Protein AF-A0A016TVE5-F1 (afdb_monomer)

Structure (mmCIF, N/CA/C/O backbone):
data_AF-A0A016TVE5-F1
#
_entry.id   AF-A0A016TVE5-F1
#
loop_
_atom_site.group_PDB
_atom_site.id
_atom_site.type_symbol
_atom_site.label_atom_id
_atom_site.label_alt_id
_atom_site.label_comp_id
_atom_site.label_asym_id
_atom_site.label_entity_id
_atom_site.label_seq_id
_atom_site.pdbx_PDB_ins_code
_atom_site.Cartn_x
_atom_site.Cartn_y
_atom_site.Cartn_z
_atom_site.occupancy
_atom_site.B_iso_or_equiv
_atom_site.auth_seq_id
_atom_site.auth_comp_id
_atom_site.auth_asym_id
_atom_site.auth_atom_id
_atom_site.pdbx_PDB_model_num
ATOM 1 N N . MET A 1 1 ? 16.576 -17.454 -17.313 1.00 47.16 1 MET A N 1
ATOM 2 C CA . MET A 1 1 ? 15.313 -17.128 -16.612 1.00 47.16 1 MET A CA 1
ATOM 3 C C . MET A 1 1 ? 15.225 -15.617 -16.461 1.00 47.16 1 MET A C 1
ATOM 5 O O . MET A 1 1 ? 15.808 -15.057 -15.540 1.00 47.16 1 MET A O 1
ATOM 9 N N . THR A 1 2 ? 14.576 -14.944 -17.406 1.00 50.44 2 THR A N 1
ATOM 10 C CA . THR A 1 2 ? 14.309 -13.502 -17.349 1.00 50.44 2 THR A CA 1
ATOM 11 C C . THR A 1 2 ? 13.206 -13.261 -16.326 1.00 50.44 2 THR A C 1
ATOM 13 O O . THR A 1 2 ? 12.018 -13.354 -16.616 1.00 50.44 2 THR A O 1
ATOM 16 N N . ASN A 1 3 ? 13.602 -13.044 -15.074 1.00 63.03 3 ASN A N 1
ATOM 17 C CA . ASN A 1 3 ? 12.685 -12.544 -14.062 1.00 63.03 3 ASN A CA 1
ATOM 18 C C . ASN A 1 3 ? 12.380 -11.090 -14.414 1.00 63.03 3 ASN A C 1
ATOM 20 O O . ASN A 1 3 ? 13.145 -10.185 -14.080 1.00 63.03 3 ASN A O 1
ATOM 24 N N . ASP A 1 4 ? 11.288 -10.872 -15.137 1.00 74.69 4 ASP A N 1
ATOM 25 C CA . ASP A 1 4 ? 10.880 -9.527 -15.491 1.00 74.69 4 ASP A CA 1
ATOM 26 C C . ASP A 1 4 ? 10.513 -8.751 -14.220 1.00 74.69 4 ASP A C 1
ATOM 28 O O . ASP A 1 4 ? 9.589 -9.079 -13.474 1.00 74.69 4 ASP A O 1
ATOM 32 N N . LEU A 1 5 ? 11.246 -7.668 -13.984 1.00 79.81 5 LEU A N 1
ATOM 33 C CA . LEU A 1 5 ? 11.049 -6.755 -12.859 1.00 79.81 5 LEU A CA 1
ATOM 34 C C . LEU A 1 5 ? 9.688 -6.030 -12.923 1.00 79.81 5 LEU A C 1
ATOM 36 O O . LEU A 1 5 ? 9.113 -5.657 -11.900 1.00 79.81 5 LEU A O 1
ATOM 40 N N . LYS A 1 6 ? 9.145 -5.849 -14.132 1.00 83.25 6 LYS A N 1
ATOM 41 C CA . LYS A 1 6 ? 7.861 -5.174 -14.384 1.00 83.25 6 LYS A CA 1
ATOM 42 C C . LYS A 1 6 ? 6.649 -5.906 -13.773 1.00 83.25 6 LYS A C 1
ATOM 44 O O . LYS A 1 6 ? 5.927 -5.273 -12.999 1.00 83.25 6 LYS A O 1
ATOM 49 N N . PRO A 1 7 ? 6.385 -7.198 -14.067 1.00 88.44 7 PRO A N 1
ATOM 50 C CA . PRO A 1 7 ? 5.276 -7.927 -13.455 1.00 88.44 7 PRO A CA 1
ATOM 51 C C . PRO A 1 7 ? 5.427 -8.049 -11.939 1.00 88.44 7 PRO A C 1
ATOM 53 O O . PRO A 1 7 ? 4.422 -8.015 -11.234 1.00 88.44 7 PRO A O 1
ATOM 56 N N . GLU A 1 8 ? 6.653 -8.126 -11.425 1.00 87.94 8 GLU A N 1
ATOM 57 C CA . GLU A 1 8 ? 6.905 -8.170 -9.984 1.00 87.94 8 GLU A CA 1
ATOM 58 C C . GLU A 1 8 ? 6.419 -6.897 -9.273 1.00 87.94 8 GLU A C 1
ATOM 60 O O . GLU A 1 8 ? 5.703 -6.976 -8.276 1.00 87.94 8 GLU A O 1
ATOM 65 N N . ILE A 1 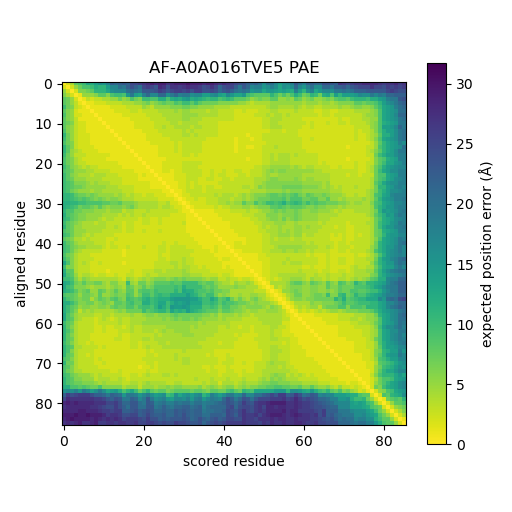9 ? 6.696 -5.712 -9.826 1.00 89.56 9 ILE A N 1
ATOM 66 C CA . ILE A 1 9 ? 6.183 -4.455 -9.258 1.00 89.56 9 ILE A CA 1
ATOM 67 C C . ILE A 1 9 ? 4.659 -4.406 -9.274 1.00 89.56 9 ILE A C 1
ATOM 69 O O . ILE A 1 9 ? 4.042 -3.982 -8.296 1.00 89.56 9 ILE A O 1
ATOM 73 N N . ILE A 1 10 ? 4.030 -4.880 -10.349 1.00 90.69 10 ILE A N 1
ATOM 74 C CA . ILE A 1 10 ? 2.567 -4.950 -10.429 1.00 90.69 10 ILE A CA 1
ATOM 75 C C . ILE A 1 10 ? 2.014 -5.871 -9.333 1.00 90.69 10 ILE A C 1
ATOM 77 O O . ILE A 1 10 ? 1.024 -5.516 -8.688 1.00 90.69 10 ILE A O 1
ATOM 81 N N . ARG A 1 11 ? 2.659 -7.017 -9.078 1.00 91.44 11 ARG A N 1
ATOM 82 C CA . ARG A 1 11 ? 2.269 -7.936 -7.997 1.00 91.44 11 ARG A CA 1
ATOM 83 C C . ARG A 1 11 ? 2.382 -7.277 -6.628 1.00 91.44 11 ARG A C 1
ATOM 85 O O . ARG A 1 11 ? 1.406 -7.315 -5.888 1.00 91.44 11 ARG A O 1
ATOM 92 N N . ARG A 1 12 ? 3.501 -6.613 -6.316 1.00 92.25 12 ARG A N 1
ATOM 93 C CA . ARG A 1 12 ? 3.691 -5.918 -5.026 1.00 92.25 12 ARG A CA 1
ATOM 94 C C . ARG A 1 12 ? 2.667 -4.814 -4.808 1.00 92.25 12 ARG A C 1
ATOM 96 O O . ARG A 1 12 ? 2.077 -4.724 -3.738 1.00 92.25 12 ARG A O 1
ATOM 103 N N . LYS A 1 13 ? 2.377 -4.022 -5.846 1.00 93.25 13 LYS A N 1
ATOM 104 C CA . LYS A 1 13 ? 1.318 -3.004 -5.789 1.00 93.25 13 LYS A CA 1
ATOM 105 C C . LYS A 1 13 ? -0.041 -3.632 -5.472 1.00 93.25 13 LYS A C 1
ATOM 107 O O . LYS A 1 13 ? -0.753 -3.125 -4.613 1.00 93.25 13 LYS A O 1
ATOM 112 N N . ARG A 1 14 ? -0.397 -4.741 -6.131 1.00 94.31 14 ARG A N 1
ATOM 113 C CA . ARG A 1 14 ? -1.651 -5.470 -5.864 1.00 94.31 14 ARG A CA 1
ATOM 114 C C . ARG A 1 14 ? -1.684 -6.064 -4.456 1.00 94.31 14 ARG A C 1
ATOM 116 O O . ARG A 1 14 ? -2.699 -5.931 -3.785 1.00 94.31 14 ARG A O 1
ATOM 123 N N . ALA A 1 15 ? -0.586 -6.665 -4.005 1.00 94.38 15 ALA A N 1
ATOM 124 C CA . ALA A 1 15 ? -0.466 -7.236 -2.666 1.00 94.38 15 ALA A CA 1
ATOM 125 C C . ALA A 1 15 ? -0.618 -6.165 -1.577 1.00 94.38 15 ALA A C 1
ATOM 127 O O . ALA A 1 15 ? -1.358 -6.369 -0.623 1.00 94.38 15 ALA A O 1
ATOM 128 N N . ALA A 1 16 ? 0.001 -4.997 -1.758 1.00 94.25 16 ALA A N 1
ATOM 129 C CA . ALA A 1 16 ? -0.137 -3.866 -0.845 1.00 94.25 16 ALA A CA 1
ATOM 130 C C . ALA A 1 16 ? -1.583 -3.357 -0.759 1.00 94.25 16 ALA A C 1
ATOM 132 O O . ALA A 1 16 ? -2.095 -3.120 0.333 1.00 94.25 16 ALA A O 1
ATOM 133 N N . TRP A 1 17 ? -2.268 -3.246 -1.902 1.00 94.81 17 TRP A N 1
ATOM 134 C CA . TRP A 1 17 ? -3.689 -2.892 -1.938 1.00 94.81 17 TRP A CA 1
ATOM 135 C C . TRP A 1 17 ? -4.578 -3.951 -1.282 1.00 94.81 17 TRP A C 1
ATOM 137 O O . TRP A 1 17 ? -5.503 -3.600 -0.554 1.00 94.81 17 TRP A O 1
ATOM 147 N N . ALA A 1 18 ? -4.288 -5.234 -1.495 1.00 95.31 18 ALA A N 1
ATOM 148 C CA . ALA A 1 18 ? -5.002 -6.323 -0.839 1.00 95.31 18 ALA A CA 1
ATOM 149 C C . ALA A 1 18 ? -4.802 -6.288 0.685 1.00 95.31 18 ALA A C 1
ATOM 151 O O . ALA A 1 18 ? -5.785 -6.333 1.418 1.00 95.31 18 ALA A O 1
ATOM 152 N N . ALA A 1 19 ? -3.562 -6.114 1.153 1.00 94.44 19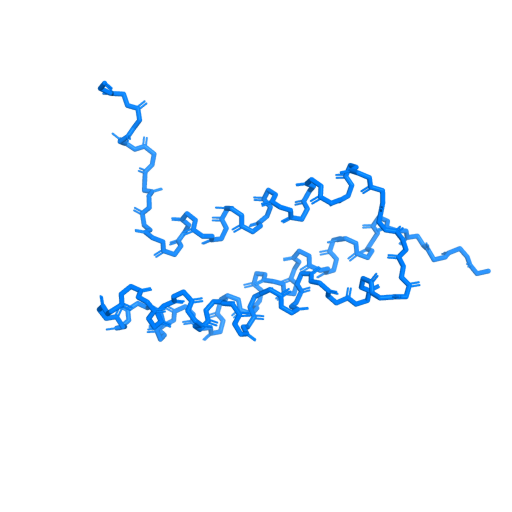 ALA A N 1
ATOM 153 C CA . ALA A 1 19 ? -3.237 -5.981 2.572 1.00 94.44 19 ALA A CA 1
ATOM 154 C C . ALA A 1 19 ? -3.905 -4.755 3.208 1.00 94.44 19 ALA A C 1
ATOM 156 O O . ALA A 1 19 ? -4.379 -4.820 4.336 1.00 94.44 19 ALA A O 1
ATOM 157 N N . TYR A 1 20 ? -4.003 -3.636 2.486 1.00 92.88 20 TYR A N 1
ATOM 158 C CA . TYR A 1 20 ? -4.766 -2.491 2.973 1.00 92.88 20 TYR A CA 1
ATOM 159 C C . TYR A 1 20 ? -6.262 -2.804 3.080 1.00 92.88 20 TYR A C 1
ATOM 161 O O . TYR A 1 20 ? -6.889 -2.467 4.080 1.00 92.88 20 TYR A O 1
ATOM 169 N N . ASN A 1 21 ? -6.845 -3.469 2.080 1.00 93.19 21 ASN A N 1
ATOM 170 C CA . ASN A 1 21 ? -8.268 -3.805 2.086 1.00 93.19 21 ASN A CA 1
ATOM 171 C C . ASN A 1 21 ? -8.657 -4.732 3.246 1.00 93.19 21 ASN A C 1
AT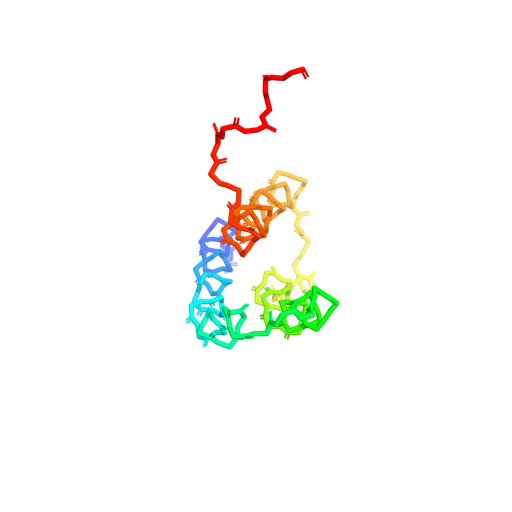OM 173 O O . ASN A 1 21 ? -9.767 -4.596 3.757 1.00 93.19 21 ASN A O 1
ATOM 177 N N . THR A 1 22 ? -7.765 -5.622 3.692 1.00 93.12 22 THR A N 1
ATOM 178 C CA . THR A 1 22 ? -8.022 -6.479 4.861 1.00 93.12 22 THR A CA 1
ATOM 179 C C . THR A 1 22 ? -7.996 -5.695 6.172 1.00 93.12 22 THR A C 1
ATOM 181 O O . THR A 1 22 ? -8.841 -5.931 7.031 1.00 93.12 22 THR A O 1
ATOM 184 N N . ILE A 1 23 ? -7.084 -4.727 6.325 1.00 91.88 23 ILE A N 1
ATOM 185 C CA . ILE A 1 23 ? -6.993 -3.901 7.545 1.00 91.88 23 ILE A CA 1
ATOM 186 C C . ILE A 1 23 ? -7.928 -2.687 7.530 1.00 91.88 23 ILE A C 1
ATOM 188 O O . ILE A 1 23 ? -8.117 -2.049 8.563 1.00 91.88 23 ILE A O 1
ATOM 192 N N . LYS A 1 24 ? -8.506 -2.333 6.377 1.00 89.88 24 LYS A N 1
ATOM 193 C CA . LYS A 1 24 ? -9.315 -1.120 6.184 1.00 89.88 24 LYS A CA 1
ATOM 194 C C . LYS A 1 24 ? -10.442 -0.960 7.220 1.00 89.88 24 LYS A C 1
ATOM 196 O O . LYS A 1 24 ? -10.570 0.159 7.722 1.00 89.88 24 LYS A O 1
ATOM 201 N N . PRO A 1 25 ? -11.217 -2.003 7.586 1.00 90.56 25 PRO A N 1
ATOM 202 C CA . PRO A 1 25 ? -12.227 -1.891 8.639 1.00 90.56 25 PRO A CA 1
ATOM 203 C C . PRO A 1 25 ? -11.606 -1.529 9.996 1.00 90.56 25 PRO A C 1
ATOM 205 O O . PRO A 1 25 ? -11.985 -0.525 10.595 1.00 90.56 25 PRO A O 1
ATOM 208 N N . ALA A 1 26 ? -10.554 -2.237 10.417 1.00 89.00 26 ALA A N 1
ATOM 209 C CA . ALA A 1 26 ? -9.862 -1.969 11.680 1.00 89.00 26 ALA A CA 1
ATOM 210 C C . ALA A 1 26 ? -9.256 -0.553 11.719 1.00 89.00 26 ALA A C 1
ATOM 212 O O . ALA A 1 26 ? -9.408 0.188 12.687 1.00 89.00 26 ALA A O 1
ATOM 213 N N . VAL A 1 27 ? -8.628 -0.125 10.623 1.00 87.00 27 VAL A N 1
ATOM 214 C CA . VAL A 1 27 ? -8.056 1.222 10.475 1.00 87.00 27 VAL A CA 1
ATOM 215 C C . VAL A 1 27 ? -9.125 2.322 10.533 1.00 87.00 27 VAL A C 1
ATOM 217 O O . VAL A 1 27 ? -8.789 3.464 10.858 1.00 87.00 27 VAL A O 1
ATOM 220 N N . SER A 1 28 ? -10.383 2.014 10.205 1.00 86.69 28 SER A N 1
ATOM 221 C CA . SER A 1 28 ? -11.500 2.963 10.298 1.00 86.69 28 SER A CA 1
ATOM 222 C C . SER A 1 28 ? -12.053 3.110 11.720 1.00 86.69 28 SER A C 1
ATOM 224 O O . SER A 1 28 ? -12.488 4.199 12.088 1.00 86.69 28 SER A O 1
ATOM 226 N N . GLU A 1 29 ? -11.974 2.058 12.536 1.00 89.12 29 GLU A N 1
ATOM 227 C CA . GLU A 1 29 ? -12.457 2.051 13.924 1.00 89.12 29 GLU A CA 1
ATOM 228 C C . GLU A 1 29 ? -11.442 2.657 14.905 1.00 89.12 29 GLU A C 1
ATOM 230 O O . GLU A 1 29 ? -11.805 3.290 15.902 1.00 89.12 29 GLU A O 1
ATOM 235 N N . ILE A 1 30 ? -10.147 2.504 14.616 1.00 88.62 30 ILE A N 1
ATOM 236 C CA . ILE A 1 30 ? -9.074 3.023 15.464 1.00 88.62 30 ILE A CA 1
ATOM 237 C C . ILE A 1 30 ? -9.039 4.558 15.386 1.00 88.62 30 ILE A C 1
ATOM 239 O O . ILE A 1 30 ? -8.643 5.141 14.378 1.00 88.62 30 ILE A O 1
ATOM 243 N N . LYS A 1 31 ? -9.360 5.230 16.499 1.00 86.06 31 LYS A N 1
ATOM 244 C CA . LYS A 1 31 ? -9.236 6.697 16.632 1.00 86.06 31 LYS A CA 1
ATOM 245 C C . LYS A 1 31 ? -7.786 7.171 16.773 1.00 86.06 31 LYS A C 1
ATOM 247 O O . LYS A 1 31 ? -7.455 8.284 16.375 1.00 86.06 31 LYS A O 1
ATOM 252 N N . ASN A 1 32 ? -6.917 6.344 17.356 1.00 88.38 32 ASN A N 1
ATOM 253 C CA . ASN A 1 32 ? -5.526 6.708 17.615 1.00 88.38 32 ASN A CA 1
ATOM 254 C C . ASN A 1 32 ? -4.685 6.630 16.331 1.00 88.38 32 ASN A C 1
ATOM 256 O O . ASN A 1 32 ? -4.421 5.548 15.809 1.00 88.38 32 ASN A O 1
ATOM 260 N N . GLN A 1 33 ? -4.206 7.779 15.856 1.00 84.81 33 GLN A N 1
ATOM 261 C CA . GLN A 1 33 ? -3.405 7.879 14.636 1.00 84.81 33 GLN A CA 1
ATOM 262 C C . GLN A 1 33 ? -2.110 7.052 14.681 1.00 84.81 33 GLN A C 1
ATOM 264 O O . GLN A 1 33 ? -1.722 6.493 13.655 1.00 84.81 33 GLN A O 1
ATOM 269 N N . LYS A 1 34 ? -1.469 6.926 15.849 1.00 88.75 34 LYS A N 1
ATOM 270 C CA . LYS A 1 34 ? -0.237 6.142 16.005 1.00 88.75 34 LYS A CA 1
ATOM 271 C C . LYS A 1 34 ? -0.493 4.655 15.758 1.00 88.75 34 LYS A C 1
ATOM 273 O O . LYS A 1 34 ? 0.213 4.042 14.969 1.00 88.75 34 LYS A O 1
ATOM 278 N N . LEU A 1 35 ? -1.563 4.113 16.343 1.00 88.19 35 LEU A N 1
ATOM 279 C CA . LEU A 1 35 ? -1.954 2.711 16.156 1.00 88.19 35 LEU A CA 1
ATOM 280 C C . LEU A 1 35 ? -2.352 2.411 14.702 1.00 88.19 35 LEU A C 1
ATOM 282 O O . LEU A 1 35 ? -2.028 1.348 14.181 1.00 88.19 35 LEU A O 1
ATOM 286 N N . ARG A 1 36 ? -2.997 3.363 14.009 1.00 88.69 36 ARG A N 1
ATOM 287 C CA . ARG A 1 36 ? -3.292 3.233 12.567 1.00 88.69 36 ARG A CA 1
ATOM 288 C C . ARG A 1 36 ? -2.009 3.141 11.741 1.00 88.69 36 ARG A C 1
ATOM 290 O O . ARG A 1 36 ? -1.923 2.307 10.845 1.00 88.69 36 ARG A O 1
ATOM 297 N N . ALA A 1 37 ? -1.022 3.983 12.051 1.00 88.44 37 ALA A N 1
ATOM 298 C CA . ALA A 1 37 ? 0.272 3.970 11.379 1.00 88.44 37 ALA A CA 1
ATOM 299 C C . ALA A 1 37 ? 1.053 2.678 11.664 1.00 88.44 37 ALA A C 1
ATOM 301 O O . ALA A 1 37 ? 1.630 2.106 10.746 1.00 88.44 37 ALA A O 1
ATOM 302 N N . GLU A 1 38 ? 1.031 2.179 12.900 1.00 91.31 38 GLU A N 1
ATOM 303 C CA . GLU A 1 38 ? 1.659 0.902 13.264 1.00 91.31 38 GLU A CA 1
ATOM 304 C C . GLU A 1 38 ? 1.026 -0.281 12.520 1.00 91.31 38 GLU A C 1
ATOM 306 O O . GLU A 1 38 ? 1.749 -1.087 11.937 1.00 91.31 38 GLU A O 1
ATOM 311 N N . LEU A 1 39 ? -0.308 -0.347 12.449 1.00 90.50 39 LEU A N 1
ATOM 312 C CA . LEU A 1 39 ? -1.024 -1.387 11.702 1.00 90.50 39 LEU A CA 1
ATOM 313 C C . LEU A 1 39 ? -0.750 -1.318 10.191 1.00 90.50 39 LEU A C 1
ATOM 315 O O . LEU A 1 39 ? -0.595 -2.340 9.520 1.00 90.50 39 LEU A O 1
ATOM 319 N N . PHE A 1 40 ? -0.661 -0.105 9.646 1.00 89.38 40 PHE A N 1
ATOM 320 C CA . PHE A 1 40 ? -0.259 0.102 8.259 1.00 89.38 40 PHE A CA 1
ATOM 321 C C . PHE A 1 40 ? 1.175 -0.387 8.012 1.00 89.38 40 PHE A C 1
ATOM 323 O O . PHE A 1 40 ? 1.419 -1.147 7.071 1.00 89.38 40 PHE A O 1
ATOM 330 N N . ASN A 1 41 ? 2.111 -0.001 8.881 1.00 91.44 41 ASN A N 1
ATOM 331 C CA . ASN A 1 41 ? 3.518 -0.377 8.787 1.00 91.44 41 ASN A CA 1
ATOM 332 C C . ASN A 1 41 ? 3.740 -1.883 8.953 1.00 91.44 41 ASN A C 1
ATOM 334 O O . ASN A 1 41 ? 4.648 -2.422 8.329 1.00 91.44 41 ASN A O 1
ATOM 338 N N . SER A 1 42 ? 2.918 -2.574 9.743 1.00 93.25 42 SER A N 1
ATOM 339 C CA . SER A 1 42 ? 3.031 -4.024 9.932 1.00 93.25 42 SER A CA 1
ATOM 340 C C . SER A 1 42 ? 2.444 -4.842 8.780 1.00 93.25 42 SER A C 1
ATOM 342 O O . SER A 1 42 ? 2.852 -5.983 8.586 1.00 93.25 42 SER A O 1
ATOM 344 N N . SER A 1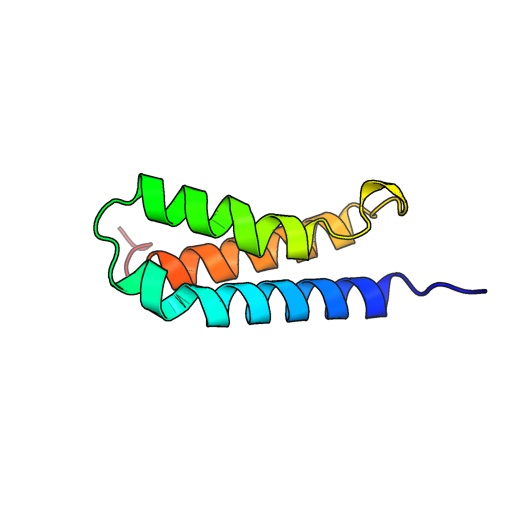 43 ? 1.513 -4.280 8.000 1.00 91.94 43 SER A N 1
ATOM 345 C CA . SER A 1 43 ? 0.769 -5.036 6.977 1.00 91.94 43 SER A CA 1
ATOM 346 C C . SER A 1 43 ? 1.112 -4.620 5.545 1.00 91.94 43 SER A C 1
ATOM 348 O O . SER A 1 43 ? 1.390 -5.462 4.691 1.00 91.94 43 SER A O 1
ATOM 350 N N . VAL A 1 44 ? 1.114 -3.316 5.257 1.00 91.31 44 VAL A N 1
ATOM 351 C CA . VAL A 1 44 ? 1.242 -2.788 3.887 1.00 91.31 44 VAL A CA 1
ATOM 352 C C . VAL A 1 44 ? 2.706 -2.646 3.471 1.00 91.31 44 VAL A C 1
ATOM 354 O O . VAL A 1 44 ? 3.054 -2.972 2.334 1.00 91.31 44 VAL A O 1
ATOM 357 N N . ILE A 1 45 ? 3.582 -2.206 4.380 1.00 91.62 45 ILE A N 1
ATOM 358 C CA . ILE A 1 45 ? 5.014 -2.035 4.084 1.00 91.62 45 ILE A CA 1
ATOM 359 C C . ILE A 1 45 ? 5.692 -3.373 3.741 1.00 91.62 45 ILE A C 1
ATOM 361 O O . ILE A 1 45 ? 6.373 -3.421 2.714 1.00 91.62 45 ILE A O 1
ATOM 365 N N . PRO A 1 46 ? 5.463 -4.487 4.467 1.00 92.69 46 PRO A N 1
ATOM 366 C CA . PRO A 1 46 ? 6.032 -5.780 4.087 1.00 92.69 46 PRO A CA 1
ATOM 367 C C . PRO A 1 46 ? 5.566 -6.261 2.709 1.00 92.69 46 PRO A C 1
ATOM 369 O O . PRO A 1 46 ? 6.357 -6.820 1.953 1.00 92.69 46 PRO A O 1
ATOM 372 N N . ALA A 1 47 ? 4.312 -5.989 2.330 1.00 92.38 47 ALA A N 1
ATOM 373 C CA . ALA A 1 47 ? 3.795 -6.340 1.007 1.00 92.38 47 ALA A CA 1
ATOM 374 C C . ALA A 1 47 ? 4.466 -5.541 -0.130 1.00 92.38 47 ALA A C 1
ATOM 376 O O . ALA A 1 47 ? 4.652 -6.064 -1.232 1.00 92.38 47 ALA A O 1
ATOM 377 N N . LEU A 1 48 ? 4.864 -4.288 0.128 1.00 90.56 48 LEU A N 1
ATOM 378 C CA . LEU A 1 48 ? 5.609 -3.453 -0.824 1.00 90.56 48 LEU A CA 1
ATOM 379 C C . LEU A 1 48 ? 7.103 -3.804 -0.884 1.00 90.56 48 LEU A C 1
ATOM 381 O O . LEU A 1 48 ? 7.698 -3.767 -1.965 1.00 90.56 48 LEU A O 1
ATOM 385 N N . CYS A 1 49 ? 7.695 -4.154 0.258 1.00 88.81 49 CYS A N 1
ATOM 386 C CA . CYS A 1 49 ? 9.106 -4.520 0.388 1.00 88.81 49 CYS A CA 1
ATOM 387 C C . CYS A 1 49 ? 9.379 -6.004 0.114 1.00 88.81 49 CYS A C 1
ATOM 389 O O . CYS A 1 49 ? 10.533 -6.423 0.138 1.00 88.81 49 CYS A O 1
ATOM 391 N N . TYR A 1 50 ? 8.354 -6.809 -0.183 1.00 86.38 50 TYR A N 1
ATOM 392 C CA . TYR A 1 50 ? 8.538 -8.222 -0.503 1.00 86.38 50 TYR A CA 1
ATOM 393 C C . TYR A 1 50 ? 9.648 -8.401 -1.543 1.00 86.38 50 TYR A C 1
ATOM 395 O O . TYR A 1 50 ? 9.657 -7.717 -2.563 1.00 86.38 50 TYR A O 1
ATOM 403 N N . ARG A 1 51 ? 10.592 -9.317 -1.298 1.00 79.31 51 ARG A N 1
ATOM 404 C CA . ARG A 1 51 ? 11.682 -9.633 -2.236 1.00 79.31 51 ARG A CA 1
ATOM 405 C C . ARG A 1 51 ? 12.668 -8.480 -2.512 1.00 79.31 51 ARG A C 1
ATOM 407 O O . ARG A 1 51 ? 13.466 -8.603 -3.439 1.00 79.31 51 ARG A O 1
ATOM 414 N N . SER A 1 52 ? 12.651 -7.371 -1.763 1.00 78.88 52 SER A N 1
ATOM 415 C CA . SER A 1 52 ? 13.650 -6.295 -1.924 1.00 78.88 52 SER A CA 1
ATOM 416 C C . SER A 1 52 ? 15.059 -6.716 -1.502 1.00 78.88 52 SER A C 1
ATOM 418 O O . SER A 1 52 ? 16.029 -6.182 -2.020 1.00 78.88 52 SER A O 1
ATOM 420 N N . GLU A 1 53 ? 15.176 -7.693 -0.601 1.00 76.44 53 GLU A N 1
ATOM 421 C CA . GLU A 1 53 ? 16.463 -8.237 -0.138 1.00 76.44 53 GLU A CA 1
ATOM 422 C C . GLU A 1 53 ? 17.184 -9.057 -1.215 1.00 76.44 53 GLU A C 1
ATOM 424 O O . GLU A 1 53 ? 18.405 -9.155 -1.217 1.00 76.44 53 GLU A O 1
ATOM 429 N N . THR A 1 54 ? 16.431 -9.643 -2.149 1.00 78.56 54 THR A N 1
ATOM 430 C CA . THR A 1 54 ? 16.965 -10.527 -3.197 1.00 78.56 54 THR A CA 1
ATOM 431 C C . THR A 1 54 ? 16.986 -9.881 -4.580 1.00 78.56 54 THR A C 1
ATOM 433 O O . THR A 1 54 ? 17.601 -10.429 -5.491 1.00 78.56 54 THR A O 1
ATOM 436 N N . TRP A 1 55 ? 16.334 -8.725 -4.758 1.00 78.62 55 TRP A N 1
ATOM 437 C CA . TRP A 1 55 ? 16.262 -8.013 -6.037 1.00 78.62 55 TRP A CA 1
ATOM 438 C C . TRP A 1 55 ? 16.611 -6.546 -5.870 1.00 78.62 55 TRP A C 1
ATOM 440 O O . TRP A 1 55 ? 15.893 -5.797 -5.206 1.00 78.62 55 TRP A O 1
ATOM 450 N N . THR A 1 56 ? 17.656 -6.114 -6.569 1.00 79.12 56 THR A N 1
ATOM 451 C CA . THR A 1 56 ? 18.024 -4.705 -6.656 1.00 79.12 56 THR A CA 1
ATOM 452 C C . THR A 1 56 ? 16.958 -3.950 -7.448 1.00 79.12 56 THR A C 1
ATOM 454 O O . THR A 1 56 ? 16.765 -4.167 -8.645 1.00 79.12 56 THR A O 1
ATOM 457 N N . LEU A 1 57 ? 16.233 -3.062 -6.772 1.00 79.12 57 LEU A N 1
ATOM 458 C CA . LEU A 1 57 ? 15.253 -2.190 -7.411 1.00 79.12 57 LEU A CA 1
ATOM 459 C C . LEU A 1 57 ? 15.964 -1.050 -8.143 1.00 79.12 57 LEU A C 1
ATOM 461 O O . LEU A 1 57 ? 16.860 -0.406 -7.600 1.00 79.12 57 LEU A O 1
ATOM 465 N N . THR A 1 58 ? 15.520 -0.744 -9.363 1.00 85.56 58 THR A N 1
ATOM 466 C CA . THR A 1 58 ? 15.912 0.513 -10.013 1.00 85.56 58 THR A CA 1
ATOM 467 C C . THR A 1 58 ? 15.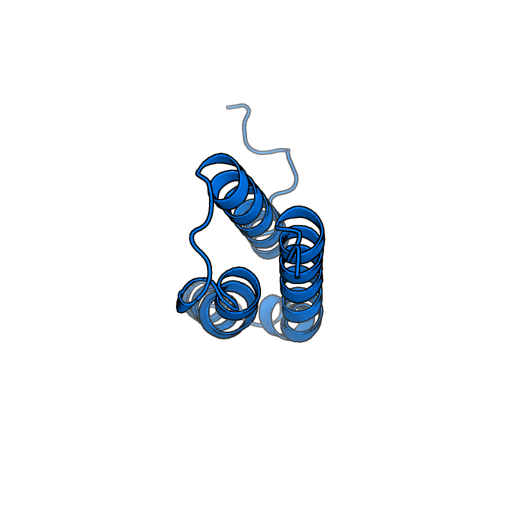241 1.693 -9.308 1.00 85.56 58 THR A C 1
ATOM 469 O O . THR A 1 58 ? 14.149 1.561 -8.745 1.00 85.56 58 THR A O 1
ATOM 472 N N . LYS A 1 59 ? 15.842 2.885 -9.395 1.00 86.88 59 LYS A N 1
ATOM 473 C CA . LYS A 1 59 ? 15.272 4.111 -8.810 1.00 86.88 59 LYS A CA 1
ATOM 474 C C . LYS A 1 59 ? 13.852 4.413 -9.297 1.00 86.88 59 LYS A C 1
ATOM 476 O O . LYS A 1 59 ? 13.016 4.855 -8.514 1.00 86.88 59 LYS A O 1
ATOM 481 N N . ALA A 1 60 ? 13.553 4.115 -10.561 1.00 86.12 60 ALA A N 1
ATOM 482 C CA . ALA A 1 60 ? 12.214 4.286 -11.120 1.00 86.12 60 ALA A CA 1
ATOM 483 C C . ALA A 1 60 ? 11.182 3.354 -10.460 1.00 86.12 60 ALA A C 1
ATOM 485 O O . ALA A 1 60 ? 10.062 3.769 -10.166 1.00 86.12 60 ALA A O 1
ATOM 486 N N . MET A 1 61 ? 11.555 2.103 -10.187 1.00 85.50 61 MET A N 1
ATOM 487 C CA . MET A 1 61 ? 10.673 1.134 -9.531 1.00 85.50 61 MET A CA 1
ATOM 488 C C . MET A 1 61 ? 10.456 1.474 -8.055 1.00 85.50 61 MET A C 1
ATOM 490 O O . MET A 1 61 ? 9.329 1.397 -7.568 1.00 85.50 61 MET A O 1
ATOM 494 N N . GLU A 1 62 ? 11.513 1.904 -7.361 1.00 88.31 62 GLU A N 1
ATOM 495 C CA . GLU A 1 62 ? 11.425 2.416 -5.990 1.00 88.31 62 GLU A CA 1
ATOM 496 C C . GLU A 1 62 ? 10.432 3.590 -5.917 1.00 88.31 62 GLU A C 1
ATOM 498 O O . GLU A 1 62 ? 9.539 3.603 -5.068 1.00 88.31 62 GLU A O 1
ATOM 503 N N . ALA A 1 63 ? 10.521 4.532 -6.863 1.00 90.31 63 ALA A N 1
ATOM 504 C CA . ALA A 1 63 ? 9.589 5.651 -6.959 1.00 90.31 63 ALA A CA 1
ATOM 505 C C . ALA A 1 63 ? 8.139 5.184 -7.176 1.00 90.31 63 ALA A C 1
ATOM 507 O O . ALA A 1 63 ? 7.239 5.668 -6.494 1.00 90.31 63 ALA A O 1
ATOM 508 N N . GLN A 1 64 ? 7.899 4.198 -8.049 1.00 89.88 64 GLN A N 1
ATOM 509 C CA . GLN A 1 64 ? 6.554 3.647 -8.275 1.00 89.88 64 GLN A CA 1
ATOM 510 C C . GLN A 1 64 ? 5.946 3.003 -7.019 1.00 89.88 64 GLN A C 1
ATOM 512 O O . GLN A 1 64 ? 4.741 3.148 -6.771 1.00 89.88 64 GLN A O 1
ATOM 517 N N . LEU A 1 65 ? 6.754 2.293 -6.226 1.00 90.38 65 LEU A N 1
ATOM 518 C CA . LEU A 1 65 ? 6.304 1.708 -4.960 1.00 90.38 65 LEU A CA 1
ATOM 519 C C . LEU A 1 65 ? 6.008 2.800 -3.924 1.00 90.38 65 LEU A C 1
ATOM 521 O O . LEU A 1 65 ? 4.934 2.772 -3.326 1.00 90.38 65 LEU A O 1
ATOM 525 N N . LYS A 1 66 ? 6.871 3.819 -3.801 1.00 90.56 66 LYS A N 1
ATOM 526 C CA . LYS A 1 66 ? 6.636 4.982 -2.923 1.00 90.56 66 LYS A CA 1
ATOM 527 C C . LYS A 1 66 ? 5.372 5.756 -3.295 1.00 90.56 66 LYS A C 1
ATOM 529 O O . LYS A 1 66 ? 4.594 6.114 -2.416 1.00 90.56 66 LYS A O 1
ATOM 534 N N . THR A 1 67 ? 5.112 5.977 -4.587 1.00 91.81 67 THR A N 1
ATOM 535 C CA . THR A 1 67 ? 3.857 6.607 -5.032 1.00 91.81 67 THR A CA 1
ATOM 536 C C . THR A 1 67 ? 2.646 5.773 -4.626 1.00 91.81 67 THR A C 1
ATOM 538 O O . THR A 1 67 ? 1.635 6.327 -4.208 1.00 91.81 67 THR A O 1
ATOM 541 N N . THR A 1 68 ? 2.749 4.444 -4.713 1.00 91.81 68 THR A N 1
ATOM 542 C CA . THR A 1 68 ? 1.666 3.536 -4.307 1.00 91.81 68 THR A CA 1
ATOM 543 C C . THR A 1 68 ? 1.423 3.608 -2.802 1.00 91.81 68 THR A C 1
ATOM 545 O O . THR A 1 68 ? 0.275 3.757 -2.392 1.00 91.81 68 THR A O 1
ATOM 548 N N . GLN A 1 69 ? 2.489 3.575 -1.997 1.00 91.62 69 GLN A N 1
ATOM 549 C CA . GLN A 1 69 ? 2.421 3.750 -0.546 1.00 91.62 69 GLN A CA 1
ATOM 550 C C . GLN A 1 69 ? 1.709 5.057 -0.180 1.00 91.62 69 GLN A C 1
ATOM 552 O O . GLN A 1 69 ? 0.701 5.026 0.521 1.00 91.62 69 GLN A O 1
ATOM 557 N N . ALA A 1 70 ? 2.160 6.184 -0.738 1.00 90.69 70 ALA A N 1
ATOM 558 C CA . ALA A 1 70 ? 1.562 7.492 -0.485 1.00 90.69 70 ALA A CA 1
ATOM 559 C C . ALA A 1 70 ? 0.082 7.556 -0.905 1.00 90.69 70 ALA A C 1
ATOM 561 O O . ALA A 1 70 ? -0.718 8.258 -0.287 1.00 90.69 70 ALA A O 1
ATOM 562 N N . TRP A 1 71 ? -0.308 6.829 -1.958 1.00 91.69 71 TRP A N 1
ATOM 563 C CA . TRP A 1 71 ? -1.704 6.756 -2.394 1.00 91.69 71 TRP A CA 1
ATOM 564 C C . TRP A 1 71 ? -2.578 6.020 -1.370 1.00 91.69 71 TRP A C 1
ATOM 566 O O . TRP A 1 71 ? -3.662 6.499 -1.030 1.00 91.69 71 TRP A O 1
ATOM 576 N N . ILE A 1 72 ? -2.081 4.911 -0.816 1.00 90.25 72 ILE A N 1
ATOM 577 C CA . ILE A 1 72 ? -2.779 4.159 0.234 1.00 90.25 72 ILE A CA 1
ATOM 578 C C . ILE A 1 72 ? -2.830 4.970 1.539 1.00 90.25 72 ILE A C 1
ATOM 580 O O . ILE A 1 72 ? -3.885 5.057 2.164 1.00 90.25 72 ILE A O 1
ATOM 584 N N . GLU A 1 73 ? -1.738 5.629 1.929 1.00 88.94 73 GLU A N 1
ATOM 585 C CA . GLU A 1 73 ? -1.692 6.495 3.118 1.00 88.94 73 GLU A CA 1
ATOM 586 C C . GLU A 1 73 ? -2.710 7.641 3.028 1.00 88.94 73 GLU A C 1
ATOM 588 O O . GLU A 1 73 ? -3.442 7.908 3.983 1.00 88.94 73 GLU A O 1
ATOM 593 N N . ARG A 1 74 ? -2.831 8.286 1.860 1.00 87.88 74 ARG A N 1
ATOM 594 C CA . ARG A 1 74 ? -3.857 9.318 1.621 1.00 87.88 74 ARG A CA 1
ATOM 595 C C . ARG A 1 74 ? -5.270 8.765 1.757 1.00 87.88 74 ARG A C 1
ATOM 597 O O . ARG A 1 74 ? -6.125 9.426 2.348 1.00 87.88 74 ARG A O 1
ATOM 604 N N . HIS A 1 75 ? -5.500 7.558 1.243 1.00 87.06 75 HIS A N 1
ATOM 605 C CA . HIS A 1 75 ? -6.779 6.868 1.366 1.00 87.06 75 HIS A CA 1
ATOM 606 C C . HIS A 1 75 ? -7.092 6.514 2.831 1.00 87.06 75 HIS A C 1
ATOM 608 O O . HIS A 1 75 ? -8.234 6.635 3.267 1.00 87.06 75 HIS A O 1
ATOM 614 N N . MET A 1 76 ? -6.081 6.135 3.618 1.00 84.81 76 MET A N 1
ATOM 615 C CA . MET A 1 76 ? -6.214 5.879 5.053 1.00 84.81 76 MET A CA 1
ATOM 616 C C . MET A 1 76 ? -6.580 7.141 5.840 1.00 84.81 76 MET A C 1
ATOM 618 O O . MET A 1 76 ? -7.489 7.106 6.670 1.00 84.81 76 MET A O 1
ATOM 622 N N . VAL A 1 77 ? -5.880 8.252 5.617 1.00 80.69 77 VAL A N 1
ATOM 623 C CA . VAL A 1 77 ? -6.094 9.489 6.390 1.00 80.69 77 VAL A CA 1
ATOM 624 C C . VAL A 1 77 ? -7.359 10.237 5.940 1.00 80.69 77 VAL A C 1
ATOM 626 O O . VAL A 1 77 ? -7.841 11.113 6.651 1.00 80.69 77 VAL A O 1
ATOM 629 N N . GLY A 1 78 ? -7.955 9.851 4.807 1.00 70.56 78 GLY A N 1
ATOM 630 C CA . GLY A 1 78 ? -9.191 10.452 4.311 1.00 70.56 78 GLY A CA 1
ATOM 631 C C . GLY A 1 78 ? -8.968 11.816 3.663 1.00 70.56 78 GLY A C 1
ATOM 632 O O . GLY A 1 78 ? -9.872 12.649 3.663 1.00 70.56 78 GLY A O 1
ATOM 633 N N . TYR A 1 79 ? -7.778 12.068 3.103 1.00 53.88 79 TYR A N 1
ATOM 634 C CA . TYR A 1 79 ? -7.556 13.267 2.299 1.00 53.88 79 TYR A CA 1
ATOM 635 C C . TYR A 1 79 ? -8.347 13.167 0.990 1.00 53.88 79 TYR A C 1
ATOM 637 O O . TYR A 1 79 ? -7.837 12.742 -0.046 1.00 53.88 79 TYR A O 1
ATOM 645 N N . THR A 1 80 ? -9.597 13.620 1.017 1.00 41.41 80 THR A N 1
ATOM 646 C CA . THR A 1 80 ? -10.272 14.154 -0.164 1.00 41.41 80 THR A CA 1
ATOM 647 C C . THR A 1 80 ? -9.463 15.369 -0.625 1.00 41.41 80 THR A C 1
ATOM 649 O O . THR A 1 80 ? -9.066 16.195 0.196 1.00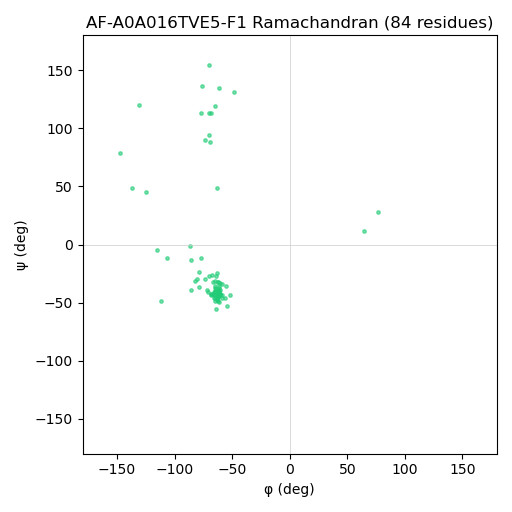 41.41 80 THR A O 1
ATOM 652 N N . LEU A 1 81 ? -9.190 15.489 -1.925 1.00 44.84 81 LEU A N 1
ATOM 653 C CA . LEU A 1 81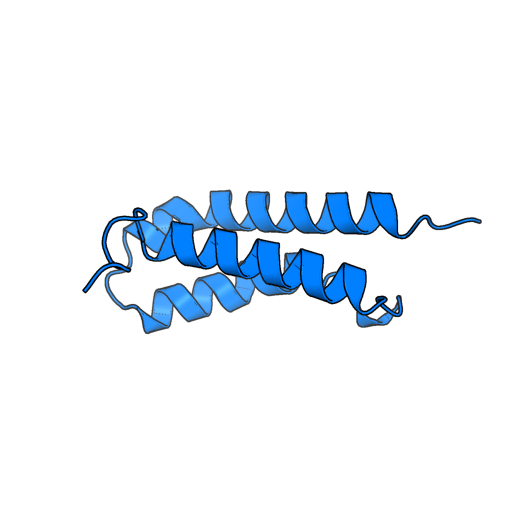 ? -8.410 16.556 -2.581 1.00 44.84 81 LEU A CA 1
ATOM 654 C C . LEU A 1 81 ? -9.032 17.975 -2.454 1.00 44.84 81 LEU A C 1
ATOM 656 O O . LEU A 1 81 ? -9.177 18.686 -3.442 1.00 44.84 81 LEU A O 1
ATOM 660 N N . ARG A 1 82 ? -9.429 18.416 -1.255 1.00 37.09 82 ARG A N 1
ATOM 661 C CA . ARG A 1 82 ? -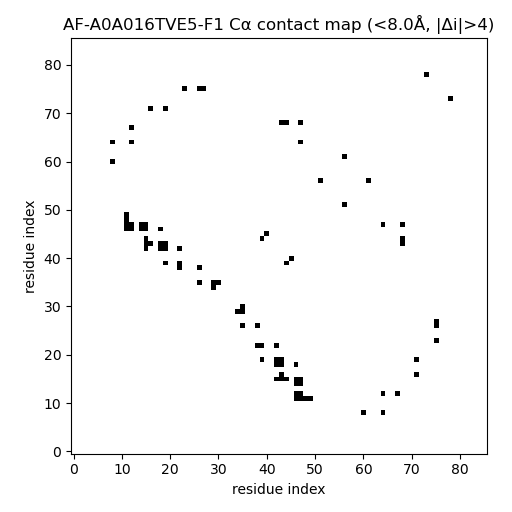10.011 19.745 -0.987 1.00 37.09 82 ARG A CA 1
ATOM 662 C C . ARG A 1 82 ? -9.166 20.646 -0.086 1.00 37.09 82 ARG A C 1
ATOM 664 O O . ARG A 1 82 ? -9.541 21.795 0.100 1.00 37.09 82 ARG A O 1
ATOM 671 N N . ARG A 1 83 ? -8.038 20.178 0.463 1.00 40.28 83 ARG A N 1
ATOM 672 C CA . ARG A 1 83 ? -7.240 20.943 1.446 1.00 40.28 83 ARG A CA 1
ATOM 673 C C . ARG A 1 83 ? -5.771 21.118 1.046 1.00 40.28 83 ARG A C 1
ATOM 675 O O . ARG A 1 83 ? -4.875 20.910 1.849 1.00 40.28 83 ARG A O 1
ATOM 682 N N . GLN A 1 84 ? -5.536 21.476 -0.215 1.00 34.84 84 GLN A N 1
ATOM 683 C CA . GLN A 1 84 ? -4.256 22.012 -0.706 1.00 34.84 84 GLN A CA 1
ATOM 684 C C . GLN A 1 84 ? -4.510 23.196 -1.654 1.00 34.84 84 GLN A C 1
ATOM 686 O O . GLN A 1 84 ? -4.013 23.235 -2.773 1.00 34.84 84 GLN A O 1
ATOM 691 N N . ARG A 1 85 ? -5.363 24.134 -1.228 1.00 35.41 85 ARG A N 1
ATOM 692 C CA . ARG A 1 85 ? -5.441 25.500 -1.765 1.00 35.41 85 ARG A CA 1
ATOM 693 C C . ARG A 1 85 ? -5.849 26.441 -0.631 1.00 35.41 85 ARG A C 1
ATOM 695 O O . ARG A 1 85 ? -7.023 26.772 -0.518 1.00 35.41 85 ARG A O 1
ATOM 702 N N . CYS A 1 86 ? -4.890 26.783 0.218 1.00 34.44 86 CYS A N 1
ATOM 703 C CA . CYS A 1 86 ? -4.858 27.996 1.032 1.00 34.44 86 CYS A CA 1
ATOM 704 C C . CYS A 1 86 ? -3.394 28.411 1.113 1.00 34.44 86 CYS A C 1
ATOM 706 O O . CYS A 1 86 ? -2.571 27.496 1.353 1.00 34.44 86 CYS A O 1
#

Solvent-accessible surface area (backbone atoms only — not comparable to full-atom values): 5150 Å² total; per-residue (Å²): 132,88,78,60,66,65,63,50,52,54,48,26,54,50,44,21,53,50,41,42,63,72,44,45,66,60,52,68,69,51,82,52,67,67,60,39,50,50,55,42,55,70,43,28,46,54,33,59,51,58,66,51,92,84,40,90,72,51,73,69,56,52,49,55,51,51,53,51,51,53,52,52,51,37,62,70,75,62,65,66,99,77,84,88,81,129

pLDDT: mean 82.56, std 15.87, range [34.44, 95.31]

Foldseek 3Di:
DPPDPVVVLVQLLVQLVVQCVVCVVVLVPDPDPVVSVVSSCVGNVCSLCPCVVPDPDDPVSVVVSVVSSVVSVCVSVVDDVPPPDD

Sequence (86 aa):
MTNDLKPEIIRRKRAAWAAYNTIKPAVSEIKNQKLRAELFNSSVIPALCYRSETWTLTKAMEAQLKTTQAWIERHMVGYTLRRQRC

Mean predicted aligned error: 6.93 Å

Radius of gyration: 14.59 Å; C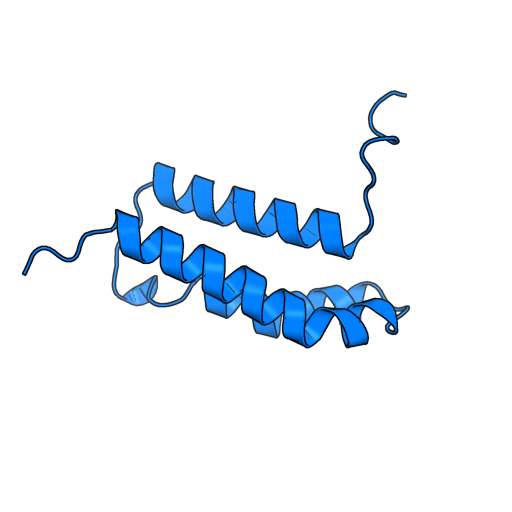α contacts (8 Å, |Δi|>4): 46; chains: 1; bounding box: 30×45×35 Å

Secondary structure (DSSP, 8-state):
----HHHHHHHHHHHHHHHHHHHHHHHHH---HHHHHHHHHHHHHHHHHTTTTTS---HHHHHHHHHHHHHHHHHHHT--TTSS--

Organism: NCBI:txid53326